Protein AF-G9KEG8-F1 (afdb_monomer)

Sequence (75 aa):
VTREDKELHRKIHHIIQEDCQKPNHAEKGCHFQHILACARLSVSPDLSEGVLQQVLELLEDQSDIISTMEHYYTA

Mean predicted aligned error: 5.32 Å

Solvent-accessible surface area (backbone atoms only — not comparable to full-atom values): 4356 Å² total; per-residue (Å²): 135,59,73,67,55,57,53,49,47,54,52,52,51,48,40,40,64,52,36,72,73,56,63,94,86,54,77,88,35,42,42,52,71,56,53,48,52,50,40,24,74,75,74,38,76,83,66,49,68,72,58,53,48,53,46,50,54,50,33,38,74,70,64,60,30,44,75,82,49,94,61,25,39,27,87

Nearest PDB structures (foldseek):
  4jqf-assembly1_A  TM=9.540E-01  e=2.588E-09  Homo sapiens
  8soj-assembly1_B  TM=8.985E-01  e=2.131E-08  Enterovirus A71
  8sok-assembly1_B  TM=8.843E-01  e=4.304E-08  Homo sapiens
  6w6w-assembly1_C  TM=7.646E-01  e=6.714E-07  Homo sapiens
  6i6m-assembly1_A  TM=6.144E-01  e=1.838E+00  Papaver somniferum

Radius of gyration: 11.43 Å; Cα contacts (8 Å, |Δi|>4): 78; chains: 1; bounding box: 32×22×22 Å

Organism: Mustela putorius furo (NCBI:txid9669)

InterPro domains:
  IPR015253 Stn1, C-terminal [PF09170] (1-75)
  IPR036388 Winged helix-like DNA-binding domain superfamily [G3DSA:1.10.10.10] (4-75)

Secondary structure (DSSP, 8-state):
--HHHHHHHHHHHHHHHTGGG--TTSPSSEEHHHHHHHHHHHT-TT--HHHHHHHHHHHHHTTSSEEEETTEEE-

Foldseek 3Di:
DDPLLVVLLVVLLVCQACQVVDDPPDDRWDALVSSVVSCCVPPNVPDDSVSSVVSQVVCVVVVSWDDPDDRTIHD

pLDDT: mean 84.09, std 9.55, range [47.66, 91.56]

Structure (mmCIF, N/CA/C/O backbone):
data_AF-G9KEG8-F1
#
_entry.id   AF-G9KEG8-F1
#
loop_
_atom_site.group_PDB
_atom_site.id
_atom_site.type_symbol
_atom_site.label_atom_id
_atom_site.label_alt_id
_atom_site.label_comp_id
_atom_site.label_asym_id
_atom_site.label_entity_id
_atom_site.label_seq_id
_atom_site.pdbx_PDB_ins_code
_atom_site.Cartn_x
_atom_site.Cartn_y
_atom_site.Cartn_z
_atom_site.occupancy
_atom_site.B_iso_or_equiv
_atom_site.auth_seq_id
_atom_site.auth_comp_id
_atom_site.auth_asym_id
_atom_site.auth_atom_id
_atom_site.pdbx_PDB_model_num
ATOM 1 N N . VAL A 1 1 ? -13.671 -1.688 12.876 1.00 47.66 1 VAL A N 1
ATOM 2 C CA . VAL A 1 1 ? -12.755 -2.152 11.811 1.00 47.66 1 VAL A CA 1
ATOM 3 C C . VAL A 1 1 ? -13.157 -3.563 11.422 1.00 47.66 1 VAL A C 1
ATOM 5 O O . VAL A 1 1 ? -13.092 -4.465 12.255 1.00 47.66 1 VAL A O 1
ATOM 8 N N . THR A 1 2 ? -13.693 -3.719 10.218 1.00 50.28 2 THR A N 1
ATOM 9 C CA . THR A 1 2 ? -14.117 -4.990 9.614 1.00 50.28 2 THR A CA 1
ATOM 10 C C . THR A 1 2 ? -12.923 -5.932 9.434 1.00 50.28 2 THR A C 1
ATOM 12 O O . THR A 1 2 ? -11.768 -5.516 9.407 1.00 50.28 2 THR A O 1
ATOM 15 N N . ARG A 1 3 ? -13.178 -7.240 9.358 1.00 55.22 3 ARG A N 1
ATOM 16 C CA . ARG A 1 3 ? -12.120 -8.242 9.143 1.00 55.22 3 ARG A CA 1
ATOM 17 C C . ARG A 1 3 ? -11.450 -8.079 7.771 1.00 55.22 3 ARG A C 1
ATOM 19 O O . ARG A 1 3 ? -10.240 -8.248 7.678 1.00 55.22 3 ARG A O 1
ATOM 26 N N . GLU A 1 4 ? -12.227 -7.700 6.759 1.00 59.31 4 GLU A N 1
ATOM 27 C CA . GLU A 1 4 ? -11.756 -7.411 5.395 1.00 59.31 4 GLU A CA 1
ATOM 28 C C . GLU A 1 4 ? -10.753 -6.254 5.355 1.00 59.31 4 GLU A C 1
ATOM 30 O O . GLU A 1 4 ? -9.741 -6.342 4.664 1.00 59.31 4 GLU A O 1
ATOM 35 N N . ASP A 1 5 ? -10.965 -5.230 6.185 1.00 68.62 5 ASP A N 1
ATOM 36 C CA . ASP A 1 5 ? -10.030 -4.119 6.349 1.00 68.62 5 ASP A CA 1
ATOM 37 C C . ASP A 1 5 ? -8.646 -4.619 6.767 1.00 68.62 5 ASP A C 1
ATOM 39 O O . ASP A 1 5 ? -7.638 -4.230 6.191 1.00 68.62 5 ASP A O 1
ATOM 43 N N . LYS A 1 6 ? -8.564 -5.532 7.740 1.00 75.69 6 LYS A N 1
ATOM 44 C CA . LYS A 1 6 ? -7.266 -6.030 8.227 1.00 75.69 6 LYS A CA 1
ATOM 45 C C . LYS A 1 6 ? -6.488 -6.801 7.162 1.00 75.69 6 LYS A C 1
ATOM 47 O O . LYS A 1 6 ? -5.262 -6.711 7.121 1.00 75.69 6 LYS A O 1
ATOM 52 N N . GLU A 1 7 ? -7.177 -7.565 6.318 1.00 82.94 7 GLU A N 1
ATOM 53 C CA . GLU A 1 7 ? -6.525 -8.283 5.218 1.00 82.94 7 GLU A CA 1
ATOM 54 C C . GLU A 1 7 ? -6.065 -7.322 4.119 1.00 82.94 7 GLU A C 1
ATOM 56 O O . GLU A 1 7 ? -4.957 -7.483 3.604 1.00 82.94 7 GLU A O 1
ATOM 61 N N . LEU A 1 8 ? -6.861 -6.291 3.816 1.00 85.38 8 LEU A N 1
ATOM 62 C CA . LEU A 1 8 ? -6.483 -5.232 2.885 1.00 85.38 8 LEU A CA 1
ATOM 63 C C . LEU A 1 8 ? -5.218 -4.506 3.356 1.00 85.38 8 LEU A C 1
ATOM 65 O O . LEU A 1 8 ? -4.246 -4.465 2.605 1.00 85.38 8 LEU A O 1
ATOM 69 N N . HIS A 1 9 ? -5.188 -4.021 4.602 1.00 86.75 9 HIS A N 1
ATOM 70 C CA . HIS A 1 9 ? -4.018 -3.344 5.177 1.00 86.75 9 HIS A CA 1
ATOM 71 C C . HIS A 1 9 ? -2.758 -4.196 5.053 1.00 86.75 9 HIS A C 1
ATOM 73 O O . HIS A 1 9 ? -1.733 -3.731 4.561 1.00 86.75 9 HIS A O 1
ATOM 79 N N . ARG A 1 10 ? -2.849 -5.480 5.421 1.00 88.31 10 ARG A N 1
ATOM 80 C CA . ARG A 1 10 ? -1.709 -6.397 5.348 1.00 88.31 10 ARG A CA 1
ATOM 81 C C . ARG A 1 10 ? -1.214 -6.594 3.916 1.00 88.31 10 ARG A C 1
ATOM 83 O O . ARG A 1 10 ? -0.007 -6.657 3.702 1.00 88.31 10 ARG A O 1
ATOM 90 N N . LYS A 1 11 ? -2.122 -6.703 2.941 1.00 89.56 11 LYS A N 1
ATOM 91 C CA . LYS A 1 11 ? -1.745 -6.838 1.529 1.00 89.56 11 LYS A CA 1
ATOM 92 C C . LYS A 1 11 ? -1.110 -5.561 0.982 1.00 89.56 11 LYS A C 1
ATOM 94 O O . LYS A 1 11 ? -0.089 -5.664 0.313 1.00 89.56 11 LYS A O 1
ATOM 99 N N . ILE A 1 12 ? -1.674 -4.387 1.273 1.00 89.31 12 ILE A N 1
ATOM 100 C CA . ILE A 1 12 ? -1.102 -3.101 0.842 1.00 89.31 12 ILE A CA 1
ATOM 101 C C . ILE A 1 12 ? 0.283 -2.897 1.450 1.00 89.31 12 ILE A C 1
ATOM 103 O O . ILE A 1 12 ? 1.223 -2.604 0.719 1.00 89.31 12 ILE A O 1
ATOM 107 N N . HIS A 1 13 ? 0.433 -3.137 2.753 1.00 89.94 13 HIS A N 1
ATOM 108 C CA . HIS A 1 13 ? 1.728 -3.059 3.417 1.00 89.94 13 HIS A CA 1
ATOM 109 C C . HIS A 1 13 ? 2.758 -3.980 2.747 1.00 89.94 13 HIS A C 1
ATOM 111 O O . HIS A 1 13 ? 3.850 -3.537 2.409 1.00 89.94 13 HIS A O 1
ATOM 117 N N . HIS A 1 14 ? 2.384 -5.227 2.443 1.00 89.62 14 HIS A N 1
ATOM 118 C CA . HIS A 1 14 ? 3.276 -6.157 1.750 1.00 89.62 14 HIS A CA 1
ATOM 119 C C . HIS A 1 14 ? 3.662 -5.688 0.338 1.00 89.62 14 HIS A C 1
ATOM 121 O O . HIS A 1 14 ? 4.818 -5.814 -0.048 1.00 89.62 14 HIS A O 1
ATOM 127 N N . ILE A 1 15 ? 2.727 -5.103 -0.420 1.00 89.12 15 ILE A N 1
ATOM 128 C CA . ILE A 1 15 ? 3.008 -4.528 -1.747 1.00 89.12 15 ILE A CA 1
ATOM 129 C C . ILE A 1 15 ? 4.060 -3.414 -1.650 1.00 89.12 15 ILE A C 1
ATOM 131 O O . ILE A 1 15 ? 4.945 -3.342 -2.499 1.00 89.12 15 ILE A O 1
ATOM 135 N N . ILE A 1 16 ? 3.973 -2.562 -0.627 1.00 87.06 16 ILE A N 1
ATOM 136 C CA . ILE A 1 16 ? 4.915 -1.455 -0.417 1.00 87.06 16 ILE A CA 1
ATOM 137 C C . ILE A 1 16 ? 6.271 -1.982 0.073 1.00 87.06 16 ILE A C 1
ATOM 139 O O . ILE A 1 16 ? 7.298 -1.523 -0.416 1.00 87.06 16 ILE A O 1
ATOM 143 N N . GLN A 1 17 ? 6.290 -2.979 0.966 1.00 85.75 17 GLN A N 1
ATOM 144 C CA . GLN A 1 17 ? 7.525 -3.635 1.422 1.00 85.75 17 GLN A CA 1
ATOM 145 C C . GLN A 1 17 ? 8.293 -4.321 0.288 1.00 85.75 17 GLN A C 1
ATOM 147 O O . GLN A 1 17 ? 9.519 -4.286 0.267 1.00 85.75 17 GLN A O 1
ATOM 152 N N . GLU A 1 18 ? 7.579 -4.916 -0.666 1.00 84.25 18 GLU A N 1
ATOM 153 C CA . GLU A 1 18 ? 8.160 -5.533 -1.865 1.00 84.25 18 GLU A CA 1
ATOM 154 C C . GLU A 1 18 ? 8.454 -4.498 -2.974 1.00 84.25 18 GLU A C 1
ATOM 156 O O . GLU A 1 18 ? 8.669 -4.869 -4.130 1.00 84.25 18 GLU A O 1
ATOM 161 N N . ASP A 1 19 ? 8.418 -3.199 -2.651 1.00 76.81 19 ASP A N 1
ATOM 162 C CA . ASP A 1 19 ? 8.674 -2.074 -3.561 1.00 76.81 19 ASP A CA 1
ATOM 163 C C . ASP A 1 19 ? 7.817 -2.138 -4.845 1.00 76.81 19 ASP A C 1
ATOM 165 O O . ASP A 1 19 ? 8.260 -1.823 -5.945 1.00 76.81 19 ASP A O 1
ATOM 169 N N . CYS A 1 20 ? 6.577 -2.632 -4.748 1.00 76.62 20 CYS A N 1
ATOM 170 C CA . CYS A 1 20 ? 5.705 -2.912 -5.898 1.00 76.62 20 CYS A CA 1
ATOM 171 C C . CYS A 1 20 ? 6.382 -3.746 -7.010 1.00 76.62 20 CYS A C 1
ATOM 173 O O . CYS A 1 20 ? 6.097 -3.554 -8.192 1.00 76.62 20 CYS A O 1
ATOM 175 N N . GLN A 1 21 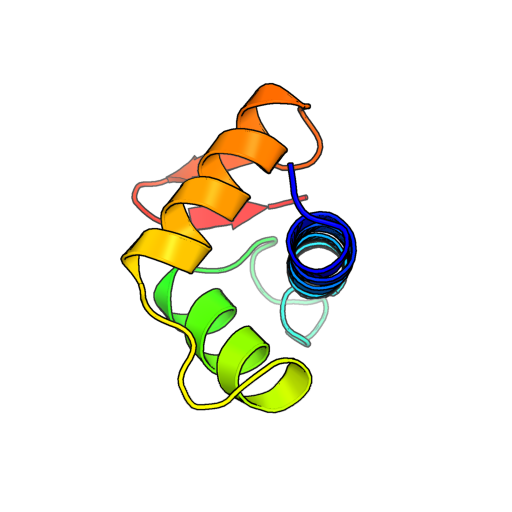? 7.266 -4.682 -6.647 1.00 72.44 21 GLN A N 1
ATOM 176 C CA . GLN A 1 21 ? 8.069 -5.492 -7.574 1.00 72.44 21 GLN A CA 1
ATOM 177 C C . GLN A 1 21 ? 9.083 -4.690 -8.413 1.00 72.44 21 GLN A C 1
ATOM 179 O O . GLN A 1 21 ? 9.515 -5.157 -9.475 1.00 72.44 21 GLN A O 1
ATOM 184 N N . LYS A 1 22 ? 9.491 -3.493 -7.972 1.00 74.12 22 LYS A N 1
ATOM 185 C CA . LYS A 1 22 ? 10.579 -2.756 -8.624 1.00 74.12 22 LYS A CA 1
ATOM 186 C C . LYS A 1 22 ? 11.888 -3.551 -8.564 1.00 74.12 22 LYS A C 1
ATOM 188 O O . LYS A 1 22 ? 12.178 -4.227 -7.577 1.00 74.12 22 LYS A O 1
ATOM 193 N N . PRO A 1 23 ? 12.743 -3.437 -9.594 1.00 74.19 23 PRO A N 1
ATOM 194 C CA . PRO A 1 23 ? 14.103 -3.946 -9.504 1.00 74.19 23 PRO A CA 1
ATOM 195 C C . PRO A 1 23 ? 14.866 -3.222 -8.384 1.00 74.19 23 PRO A C 1
ATOM 197 O O . PRO A 1 23 ? 14.787 -2.002 -8.284 1.00 74.19 23 PRO A O 1
ATOM 200 N N . ASN A 1 24 ? 15.688 -3.955 -7.622 1.00 67.44 24 ASN A N 1
ATOM 201 C CA . ASN A 1 24 ? 16.494 -3.462 -6.483 1.00 67.44 24 ASN A CA 1
ATOM 202 C C . ASN A 1 24 ? 17.393 -2.236 -6.760 1.00 67.44 24 ASN A C 1
ATOM 204 O O . ASN A 1 24 ? 17.987 -1.682 -5.839 1.00 67.44 24 ASN A O 1
ATOM 208 N N . HIS A 1 25 ? 17.554 -1.848 -8.024 1.00 72.25 25 HIS A N 1
ATOM 209 C CA . HIS A 1 25 ? 18.347 -0.694 -8.446 1.00 72.25 25 HIS A CA 1
ATOM 210 C C . HIS A 1 25 ? 17.516 0.588 -8.607 1.00 72.25 25 HIS A C 1
ATOM 212 O O . HIS A 1 25 ? 18.087 1.644 -8.876 1.00 72.25 25 HIS A O 1
ATOM 218 N N . ALA A 1 26 ? 16.189 0.501 -8.503 1.00 72.44 26 ALA A N 1
ATOM 219 C CA . ALA A 1 26 ? 15.304 1.652 -8.550 1.00 72.44 26 ALA A CA 1
ATOM 220 C C . ALA A 1 26 ? 15.244 2.359 -7.186 1.00 72.44 26 ALA A C 1
ATOM 222 O O . ALA A 1 26 ? 15.580 1.782 -6.153 1.00 72.44 26 ALA A O 1
ATOM 223 N N . GLU A 1 27 ? 14.824 3.626 -7.192 1.00 73.50 27 GLU A N 1
ATOM 224 C CA . GLU A 1 27 ? 14.575 4.384 -5.962 1.00 73.50 27 GLU A CA 1
ATOM 225 C C . GLU A 1 27 ? 13.608 3.627 -5.053 1.00 73.50 27 GLU A C 1
ATOM 227 O O . GLU A 1 27 ? 12.587 3.140 -5.544 1.00 73.50 27 GLU A O 1
ATOM 232 N N . LYS A 1 28 ? 13.956 3.547 -3.762 1.00 75.44 28 LYS A N 1
ATOM 233 C CA . LYS A 1 28 ? 13.142 2.887 -2.742 1.00 75.44 28 LYS A CA 1
ATOM 234 C C . LYS A 1 28 ? 11.819 3.606 -2.575 1.00 75.44 28 LYS A C 1
ATOM 236 O O . LYS A 1 28 ? 11.813 4.825 -2.412 1.00 75.44 28 LYS A O 1
ATOM 241 N N . GLY A 1 29 ? 10.749 2.830 -2.530 1.00 80.50 29 GLY A N 1
ATOM 242 C CA . GLY A 1 29 ? 9.386 3.296 -2.403 1.00 80.50 29 GLY A CA 1
ATOM 243 C C . GLY A 1 29 ? 8.677 3.451 -3.745 1.00 80.50 29 GLY A C 1
ATOM 244 O O . GLY A 1 29 ? 9.216 3.264 -4.844 1.00 80.50 29 GLY A O 1
ATOM 245 N N . CYS A 1 30 ? 7.393 3.764 -3.639 1.00 87.25 30 CYS A N 1
ATOM 246 C CA . CYS A 1 30 ? 6.471 3.759 -4.756 1.00 87.25 30 CYS A CA 1
ATOM 247 C C . CYS A 1 30 ? 5.482 4.916 -4.691 1.00 87.25 30 CYS A C 1
ATOM 249 O O . CYS A 1 30 ? 5.038 5.351 -3.629 1.00 87.25 30 CYS A O 1
ATOM 251 N N .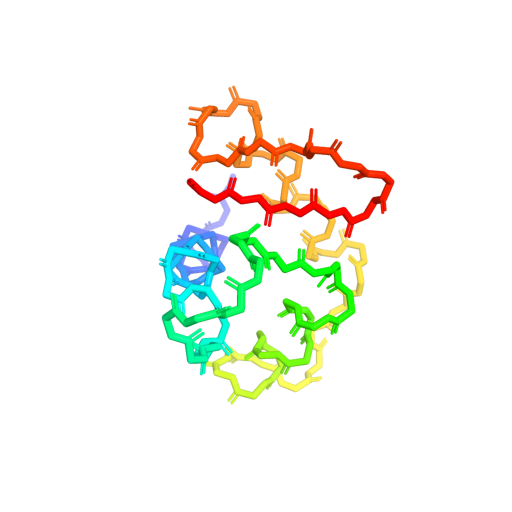 HIS A 1 31 ? 5.100 5.382 -5.877 1.00 90.38 31 HIS A N 1
ATOM 252 C CA . HIS A 1 31 ? 4.068 6.396 -6.021 1.00 90.38 31 HIS A CA 1
ATOM 253 C C . HIS A 1 31 ? 2.681 5.800 -5.745 1.00 90.38 31 HIS A C 1
ATOM 255 O O . HIS A 1 31 ? 2.413 4.651 -6.110 1.00 90.38 31 HIS A O 1
ATOM 261 N N . PHE A 1 32 ? 1.770 6.608 -5.206 1.00 91.25 32 PHE A N 1
ATOM 262 C CA . PHE A 1 32 ? 0.384 6.255 -4.896 1.00 91.25 32 PHE A CA 1
ATOM 263 C C . PHE A 1 32 ? -0.311 5.510 -6.042 1.00 91.25 32 PHE A C 1
ATOM 265 O O . PHE A 1 32 ? -0.898 4.450 -5.841 1.00 91.25 32 PHE A O 1
ATOM 272 N N . GLN A 1 33 ? -0.185 6.016 -7.273 1.00 90.31 33 GLN A N 1
ATOM 273 C CA . GLN A 1 33 ? -0.795 5.378 -8.446 1.00 90.31 33 GLN A CA 1
ATOM 274 C C . GLN A 1 33 ? -0.227 3.984 -8.748 1.00 90.31 33 GLN A C 1
ATOM 276 O O . GLN A 1 33 ? -0.957 3.118 -9.229 1.00 90.31 33 GLN A O 1
ATOM 281 N N . HIS A 1 34 ? 1.058 3.756 -8.471 1.00 89.69 34 HIS A N 1
ATOM 282 C CA . HIS A 1 34 ? 1.692 2.453 -8.676 1.00 89.69 34 HIS A CA 1
ATOM 283 C C . HIS A 1 34 ? 1.200 1.450 -7.634 1.00 89.69 34 HIS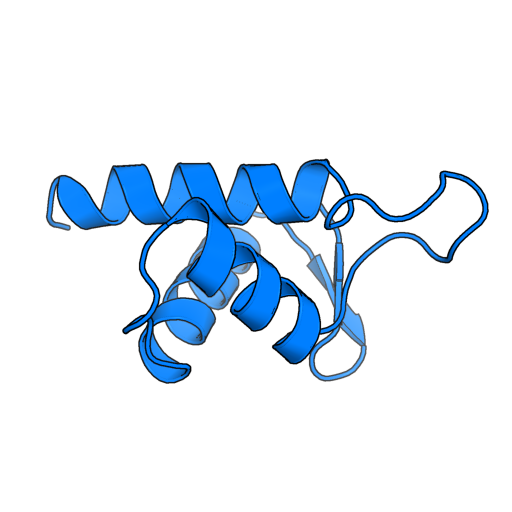 A C 1
ATOM 285 O O . HIS A 1 34 ? 0.802 0.341 -7.983 1.00 89.69 34 HIS A O 1
ATOM 291 N N . ILE A 1 35 ? 1.128 1.886 -6.373 1.00 90.38 35 ILE A N 1
ATOM 292 C CA . ILE A 1 35 ? 0.569 1.095 -5.275 1.00 90.38 35 ILE A CA 1
ATOM 293 C C . ILE A 1 35 ? -0.885 0.730 -5.592 1.00 90.38 35 ILE A C 1
ATOM 295 O O . ILE A 1 35 ? -1.266 -0.429 -5.463 1.00 90.38 35 ILE A O 1
ATOM 299 N N . LEU A 1 36 ? -1.683 1.681 -6.091 1.00 91.56 36 LEU A N 1
ATOM 300 C CA . LEU A 1 36 ? -3.063 1.440 -6.516 1.00 91.56 36 LEU A CA 1
ATOM 301 C C . LEU A 1 36 ? -3.160 0.412 -7.640 1.00 91.56 36 LEU A C 1
ATOM 303 O O . LEU A 1 36 ? -4.007 -0.478 -7.578 1.00 91.56 36 LEU A O 1
ATOM 307 N N . ALA A 1 37 ? -2.309 0.513 -8.659 1.00 91.00 37 ALA A N 1
ATOM 308 C CA . ALA A 1 37 ? -2.287 -0.449 -9.753 1.00 91.00 37 ALA A CA 1
ATOM 309 C C . ALA A 1 37 ? -1.944 -1.859 -9.242 1.00 91.00 37 ALA A C 1
ATOM 311 O O . ALA A 1 37 ? -2.671 -2.810 -9.531 1.00 91.00 37 ALA A O 1
ATOM 312 N N . CYS A 1 38 ? -0.906 -1.994 -8.415 1.00 90.75 38 CYS A N 1
ATOM 313 C CA . CYS A 1 38 ? -0.522 -3.268 -7.804 1.00 90.75 38 CYS A CA 1
ATOM 314 C C . CYS A 1 3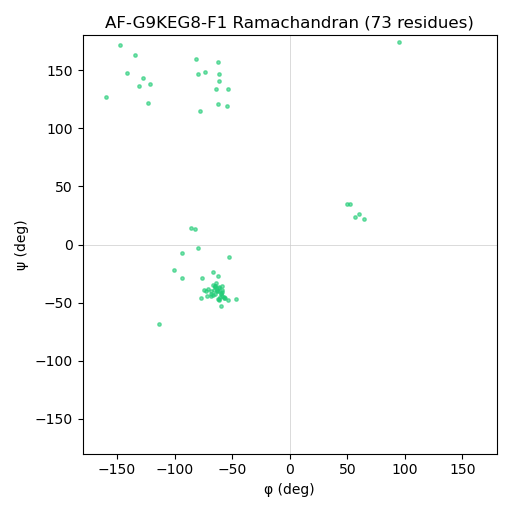8 ? -1.613 -3.823 -6.881 1.00 90.75 38 CYS A C 1
ATOM 316 O O . CYS A 1 38 ? -1.900 -5.019 -6.903 1.00 90.75 38 CYS A O 1
ATOM 318 N N . ALA A 1 39 ? -2.269 -2.964 -6.105 1.00 90.25 39 ALA A N 1
ATOM 319 C CA . ALA A 1 39 ? -3.375 -3.346 -5.243 1.00 90.25 39 ALA A CA 1
ATOM 320 C C . ALA A 1 39 ? -4.592 -3.818 -6.044 1.00 90.25 39 ALA A C 1
ATOM 322 O O . ALA A 1 39 ? -5.221 -4.810 -5.680 1.00 90.25 39 ALA A O 1
ATOM 323 N N . ARG A 1 40 ? -4.891 -3.171 -7.175 1.00 90.62 40 ARG A N 1
ATOM 324 C CA . ARG A 1 40 ? -5.964 -3.603 -8.077 1.00 90.62 40 ARG A CA 1
ATOM 325 C C . ARG A 1 40 ? -5.692 -4.963 -8.706 1.00 90.62 40 ARG A C 1
ATOM 327 O O . ARG A 1 40 ? -6.614 -5.755 -8.871 1.00 90.62 40 ARG A O 1
ATOM 334 N N . LEU A 1 41 ? -4.428 -5.245 -9.012 1.00 89.19 41 LEU A N 1
ATOM 335 C CA . LEU A 1 41 ? -3.997 -6.526 -9.570 1.00 89.19 41 LEU A CA 1
ATOM 336 C C . LEU A 1 41 ? -3.981 -7.655 -8.524 1.00 89.19 41 LEU A C 1
ATOM 338 O O . LEU A 1 41 ? -4.366 -8.778 -8.840 1.00 89.19 41 LEU A O 1
ATOM 342 N N . SER A 1 42 ? -3.562 -7.371 -7.288 1.00 86.25 42 SER A N 1
ATOM 343 C CA . SER A 1 42 ? -3.325 -8.392 -6.249 1.00 86.25 42 SER A CA 1
ATOM 344 C C . SER A 1 42 ? -4.450 -8.540 -5.216 1.00 86.25 42 SER A C 1
ATOM 346 O O . SER A 1 42 ? -4.542 -9.564 -4.525 1.00 86.25 42 SER A O 1
ATOM 348 N N . VAL A 1 43 ? -5.287 -7.515 -5.047 1.00 86.00 43 VAL A N 1
ATOM 349 C CA . VAL A 1 43 ? -6.349 -7.475 -4.032 1.00 86.00 43 VAL A CA 1
ATOM 350 C C . VAL A 1 43 ? -7.725 -7.478 -4.678 1.00 86.00 43 VAL A C 1
ATOM 352 O O . VAL A 1 43 ? -8.453 -8.457 -4.526 1.00 86.00 43 VAL A O 1
ATOM 355 N N . SER A 1 44 ? -8.080 -6.397 -5.371 1.00 84.56 44 SER A N 1
ATOM 356 C CA . SER A 1 44 ? -9.393 -6.231 -5.995 1.00 84.56 44 SER A CA 1
ATOM 357 C C . SER A 1 44 ? -9.353 -5.169 -7.100 1.00 84.56 44 SER A C 1
ATOM 359 O O . SER A 1 44 ? -8.959 -4.033 -6.835 1.00 84.56 44 SER A O 1
ATOM 361 N N . PRO A 1 45 ? -9.808 -5.476 -8.328 1.00 86.50 45 PRO A N 1
ATOM 362 C CA . PRO A 1 45 ? -9.764 -4.523 -9.441 1.00 86.50 45 PRO A CA 1
ATOM 363 C C . PRO A 1 45 ? -10.611 -3.265 -9.190 1.00 86.50 45 PRO A C 1
ATOM 365 O O . PRO A 1 45 ? -10.264 -2.190 -9.673 1.00 86.50 45 PRO A O 1
ATOM 368 N N . ASP A 1 46 ? -11.662 -3.381 -8.375 1.00 88.31 46 ASP A N 1
ATOM 369 C CA . ASP A 1 46 ? -12.564 -2.291 -7.983 1.00 88.31 46 ASP A CA 1
ATOM 370 C C . ASP A 1 46 ? -12.068 -1.469 -6.778 1.00 88.31 46 ASP A C 1
ATOM 372 O O . ASP A 1 46 ? -12.838 -0.725 -6.170 1.00 88.31 46 ASP A O 1
ATOM 376 N N . LEU A 1 47 ? -10.794 -1.594 -6.387 1.00 87.62 47 LEU A N 1
ATOM 377 C CA . LEU A 1 47 ? -10.250 -0.799 -5.288 1.00 87.62 47 LEU A CA 1
ATOM 378 C C . LEU A 1 47 ? -10.291 0.703 -5.625 1.00 87.62 47 LEU A C 1
ATOM 380 O O . LEU A 1 47 ? -9.681 1.174 -6.597 1.00 87.62 47 LEU A O 1
ATOM 384 N N . SER A 1 48 ? -11.000 1.453 -4.785 1.00 89.19 48 SER A N 1
ATOM 385 C CA . SER A 1 48 ? -11.128 2.907 -4.872 1.00 89.19 48 SER A CA 1
ATOM 386 C C . SER A 1 48 ? -9.906 3.625 -4.306 1.00 89.19 48 SER A C 1
ATOM 388 O O . SER A 1 48 ? -9.336 3.209 -3.297 1.00 89.19 48 SER A O 1
ATOM 390 N N . GLU A 1 49 ? -9.568 4.771 -4.896 1.00 90.69 49 GLU A N 1
ATOM 391 C CA . GLU A 1 49 ? -8.467 5.635 -4.446 1.00 90.69 49 GLU A CA 1
ATOM 392 C C . GLU A 1 49 ? -8.632 6.067 -2.987 1.00 90.69 49 GLU A C 1
ATOM 394 O O . GLU A 1 49 ? -7.699 5.932 -2.205 1.00 90.69 49 GLU A O 1
ATOM 399 N N . GLY A 1 50 ? -9.837 6.480 -2.581 1.00 88.75 50 GLY A N 1
ATOM 400 C CA . GLY A 1 50 ? -10.093 6.900 -1.199 1.00 88.75 50 GLY A CA 1
ATOM 401 C C . GLY A 1 50 ? -9.987 5.773 -0.165 1.00 88.75 50 GLY A C 1
ATOM 402 O O . GLY A 1 50 ? -9.739 6.038 1.007 1.00 88.75 50 GLY A O 1
ATOM 403 N N . VAL A 1 51 ? -10.154 4.512 -0.576 1.00 89.00 51 VAL A N 1
ATOM 404 C CA . VAL A 1 51 ? -9.922 3.364 0.317 1.00 89.00 51 VAL A CA 1
ATOM 405 C C . VAL A 1 51 ? -8.424 3.129 0.463 1.00 89.00 51 VAL A C 1
ATOM 407 O O . VAL A 1 51 ? -7.939 2.981 1.580 1.00 89.00 51 VAL A O 1
ATOM 410 N N . LEU A 1 52 ? -7.679 3.151 -0.648 1.00 90.12 52 LEU A N 1
ATOM 411 C CA . LEU A 1 52 ? -6.224 3.032 -0.599 1.00 90.12 52 LEU A CA 1
ATOM 412 C C . LEU A 1 52 ? -5.595 4.159 0.226 1.00 90.12 52 LEU A C 1
ATOM 414 O O . LEU A 1 52 ? -4.706 3.895 1.026 1.00 90.12 52 LEU A O 1
ATOM 418 N N . GLN A 1 53 ? -6.070 5.392 0.059 1.00 90.25 53 GLN A N 1
ATOM 419 C CA . GLN A 1 53 ? -5.551 6.540 0.792 1.00 90.25 53 GLN A CA 1
ATOM 420 C C . GLN A 1 53 ? -5.738 6.375 2.306 1.00 90.25 53 GLN A C 1
ATOM 422 O O . GLN A 1 53 ? -4.769 6.503 3.042 1.00 90.25 53 GLN A O 1
ATOM 427 N N . GLN A 1 54 ? -6.929 5.969 2.760 1.00 89.56 54 GLN A N 1
ATOM 428 C CA . GLN A 1 54 ? -7.172 5.684 4.181 1.00 89.56 54 GLN A CA 1
ATOM 429 C C . GLN A 1 54 ? -6.254 4.583 4.729 1.00 89.56 54 GLN A C 1
ATOM 431 O O . GLN A 1 54 ? -5.777 4.682 5.857 1.00 89.56 54 GLN A O 1
ATOM 436 N N . VAL A 1 55 ? -5.987 3.543 3.934 1.00 90.00 55 VAL A N 1
ATOM 437 C CA . VAL A 1 55 ? -5.056 2.470 4.314 1.00 90.00 55 VAL A CA 1
ATOM 438 C C . VAL A 1 55 ? -3.628 2.996 4.451 1.00 90.00 55 VAL A C 1
ATOM 440 O O . VAL A 1 55 ? -2.940 2.630 5.399 1.00 90.00 55 VAL A O 1
ATOM 443 N N . LEU A 1 56 ? -3.178 3.851 3.533 1.00 90.06 56 LEU A N 1
ATOM 444 C CA . LEU A 1 56 ? -1.844 4.454 3.583 1.00 90.06 56 LEU A CA 1
ATOM 445 C C . LEU A 1 56 ? -1.698 5.402 4.775 1.00 90.06 56 LEU A C 1
ATOM 447 O O . LEU A 1 56 ? -0.704 5.313 5.485 1.00 90.06 56 LEU A O 1
ATOM 451 N N . GLU A 1 57 ? -2.699 6.244 5.037 1.00 90.31 57 GLU A N 1
ATOM 452 C CA . GLU A 1 57 ? -2.731 7.122 6.215 1.00 90.31 57 GLU A CA 1
ATOM 453 C C . GLU A 1 57 ? -2.651 6.310 7.516 1.00 90.31 57 GLU A C 1
ATOM 455 O O . GLU A 1 57 ? -1.908 6.668 8.425 1.00 90.31 57 GLU A O 1
ATOM 460 N N . LEU A 1 58 ? -3.353 5.173 7.597 1.00 89.69 58 LEU A N 1
ATOM 461 C CA . LEU A 1 58 ? -3.289 4.305 8.772 1.00 89.69 58 LEU A CA 1
ATOM 462 C C . LEU A 1 58 ? -1.923 3.617 8.931 1.00 89.69 58 LEU A C 1
ATOM 464 O O . LEU A 1 58 ? -1.443 3.465 10.052 1.00 89.69 58 LEU A O 1
ATOM 468 N N . LEU A 1 59 ? -1.314 3.164 7.833 1.00 90.44 59 LEU A N 1
ATOM 469 C CA . LEU A 1 59 ? 0.022 2.560 7.858 1.00 90.44 59 LEU A CA 1
ATOM 470 C C . LEU A 1 59 ? 1.093 3.593 8.240 1.00 90.44 59 LEU A C 1
ATOM 472 O O . LEU A 1 59 ? 2.042 3.259 8.945 1.00 90.44 59 LEU A O 1
ATOM 476 N N . GLU A 1 60 ? 0.927 4.845 7.815 1.00 90.88 60 GLU A N 1
ATOM 477 C CA . GLU A 1 60 ? 1.801 5.950 8.205 1.00 90.88 60 GLU A CA 1
ATOM 478 C C . GLU A 1 60 ? 1.645 6.294 9.696 1.00 90.88 60 GLU A C 1
ATOM 480 O O . GLU A 1 60 ? 2.646 6.424 10.400 1.00 90.88 60 GLU A O 1
ATOM 485 N N . ASP A 1 61 ? 0.412 6.333 10.218 1.00 90.62 61 ASP A N 1
ATOM 486 C CA . ASP A 1 61 ? 0.131 6.506 11.655 1.00 90.62 61 ASP A CA 1
ATOM 487 C C . ASP A 1 61 ? 0.763 5.388 12.508 1.00 90.62 61 ASP A C 1
ATOM 489 O O . ASP A 1 61 ? 1.291 5.638 13.593 1.00 90.62 61 ASP A O 1
ATOM 493 N N . GLN A 1 62 ? 0.801 4.159 11.981 1.00 89.06 62 GLN A N 1
ATOM 494 C CA . GLN A 1 62 ? 1.459 3.011 12.617 1.00 89.06 62 GLN A CA 1
ATOM 495 C C . GLN A 1 62 ? 2.986 2.987 12.437 1.00 89.06 62 GLN A C 1
ATOM 497 O O . GLN A 1 62 ? 3.646 2.129 13.022 1.00 89.06 62 GLN A O 1
ATOM 502 N N . SER A 1 63 ? 3.562 3.935 11.686 1.00 87.69 63 SER A N 1
ATOM 503 C CA . SER A 1 63 ? 4.979 3.946 11.287 1.00 87.69 63 SER A CA 1
ATOM 504 C C . SER A 1 63 ? 5.429 2.687 10.529 1.00 87.69 63 SER A C 1
ATOM 506 O O . SER A 1 63 ? 6.617 2.368 10.520 1.00 87.69 63 SER A O 1
ATOM 508 N N . ASP A 1 64 ? 4.496 1.978 9.888 1.00 89.06 64 ASP A N 1
ATOM 509 C CA . ASP A 1 64 ? 4.797 0.868 8.976 1.00 89.06 64 ASP A CA 1
ATOM 510 C C . ASP A 1 64 ? 5.300 1.387 7.620 1.00 89.06 64 ASP A C 1
ATOM 512 O O . ASP A 1 64 ? 6.062 0.710 6.935 1.00 89.06 64 ASP A O 1
ATOM 516 N N . ILE A 1 65 ? 4.868 2.590 7.226 1.00 90.50 65 ILE A N 1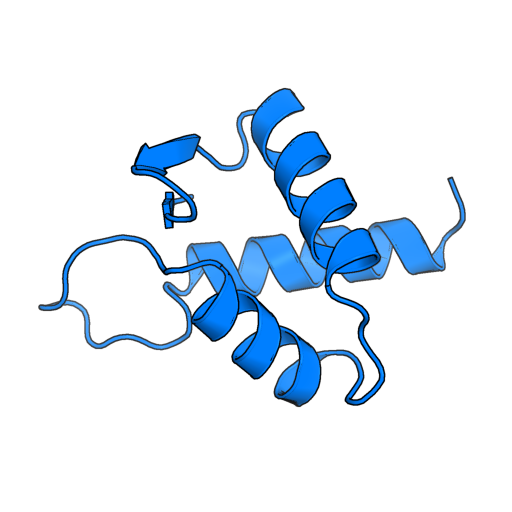
ATOM 517 C CA . ILE A 1 65 ? 5.349 3.301 6.037 1.00 90.50 65 ILE A CA 1
ATOM 518 C C . ILE A 1 65 ? 5.625 4.768 6.367 1.00 90.50 65 ILE A C 1
ATOM 520 O O . ILE A 1 65 ? 5.129 5.305 7.355 1.00 90.50 65 ILE A O 1
ATOM 524 N N . ILE A 1 66 ? 6.382 5.434 5.502 1.00 89.44 66 ILE A N 1
ATOM 525 C CA . ILE A 1 66 ? 6.631 6.872 5.550 1.00 89.44 66 ILE A CA 1
ATOM 526 C C . ILE A 1 66 ? 6.394 7.507 4.176 1.00 89.44 66 ILE A C 1
ATOM 528 O O . ILE A 1 66 ? 6.835 6.986 3.144 1.00 89.44 66 ILE A O 1
ATOM 532 N N . SER A 1 67 ? 5.729 8.660 4.162 1.00 88.75 67 SER A N 1
ATOM 533 C CA . SER A 1 67 ? 5.672 9.538 2.996 1.00 88.75 67 SER A CA 1
ATOM 534 C C . SER A 1 67 ? 6.975 10.332 2.863 1.00 88.75 67 SER A C 1
ATOM 536 O O . SER A 1 67 ? 7.328 11.142 3.723 1.00 88.75 67 SER A O 1
ATOM 538 N N . THR A 1 68 ? 7.734 10.083 1.795 1.00 84.94 68 THR A N 1
ATOM 539 C CA . THR A 1 68 ? 9.005 10.786 1.527 1.00 84.94 68 THR A CA 1
ATOM 540 C C . THR A 1 68 ? 8.821 12.005 0.630 1.00 84.94 68 THR A C 1
ATOM 542 O O . THR A 1 68 ? 9.588 12.963 0.725 1.00 84.94 68 THR A O 1
ATOM 545 N N . MET A 1 69 ? 7.810 11.980 -0.240 1.00 82.62 69 MET A N 1
ATOM 546 C CA . MET A 1 69 ? 7.415 13.064 -1.140 1.00 82.62 69 MET A CA 1
ATOM 547 C C . MET A 1 69 ? 5.897 13.040 -1.338 1.0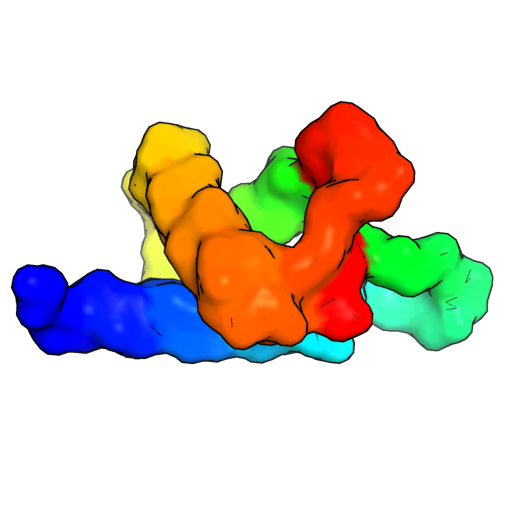0 82.62 69 MET A C 1
ATOM 549 O O . MET A 1 69 ? 5.222 12.100 -0.925 1.00 82.62 69 MET A O 1
ATOM 553 N N . GLU A 1 70 ? 5.353 14.064 -1.999 1.00 83.94 70 GLU A N 1
ATOM 554 C CA . GLU A 1 70 ? 3.927 14.104 -2.323 1.00 83.94 70 GLU A CA 1
ATOM 555 C C . GLU A 1 70 ? 3.515 12.827 -3.081 1.00 83.94 70 GLU A C 1
ATOM 557 O O . GLU A 1 70 ? 4.047 12.529 -4.152 1.00 83.94 70 GLU A O 1
ATOM 562 N N . HIS A 1 71 ? 2.592 12.057 -2.493 1.00 85.81 71 HIS A N 1
ATOM 563 C CA . HIS A 1 71 ? 2.112 10.771 -3.009 1.00 85.81 71 HIS A CA 1
ATOM 564 C C . HIS A 1 71 ? 3.184 9.679 -3.169 1.00 85.81 71 HIS A C 1
ATOM 566 O O . HIS A 1 71 ? 3.007 8.774 -3.988 1.00 85.81 71 HIS A O 1
ATOM 572 N N . TYR A 1 72 ? 4.277 9.718 -2.406 1.00 88.44 72 TYR A N 1
ATOM 573 C CA . TYR A 1 72 ? 5.341 8.718 -2.483 1.00 88.44 72 TYR A CA 1
ATOM 574 C C . TYR A 1 72 ? 5.595 8.057 -1.132 1.00 88.44 72 TYR A C 1
ATOM 576 O O . TYR A 1 72 ? 5.957 8.731 -0.172 1.00 88.44 72 TYR A O 1
ATOM 584 N N . TYR A 1 73 ? 5.457 6.732 -1.084 1.00 89.56 73 TYR A N 1
ATOM 585 C CA . TYR A 1 73 ? 5.503 5.952 0.151 1.00 89.56 73 TYR A CA 1
ATOM 586 C C . TYR A 1 73 ? 6.619 4.912 0.105 1.00 89.56 73 TYR A C 1
ATOM 588 O O . TYR A 1 73 ? 6.795 4.225 -0.903 1.00 89.56 73 TYR A O 1
ATOM 596 N N . THR A 1 74 ? 7.339 4.757 1.210 1.00 88.69 74 THR A N 1
ATOM 597 C CA . THR A 1 74 ? 8.272 3.644 1.437 1.00 88.69 74 THR A CA 1
ATOM 598 C C . THR A 1 74 ? 7.949 2.976 2.763 1.00 88.69 74 THR A C 1
ATOM 600 O O . THR A 1 74 ? 7.570 3.660 3.710 1.00 88.69 74 THR A O 1
ATOM 603 N N . ALA A 1 75 ? 8.092 1.654 2.810 1.00 86.06 75 ALA A N 1
ATOM 604 C CA . ALA A 1 75 ? 8.151 0.904 4.062 1.00 86.06 75 ALA A CA 1
ATOM 605 C C . ALA A 1 75 ? 9.578 0.914 4.638 1.00 86.06 75 ALA A C 1
ATOM 607 O O . ALA A 1 75 ? 10.511 1.307 3.888 1.00 86.06 75 ALA A O 1
#

=== Feature glossary ===
Legend f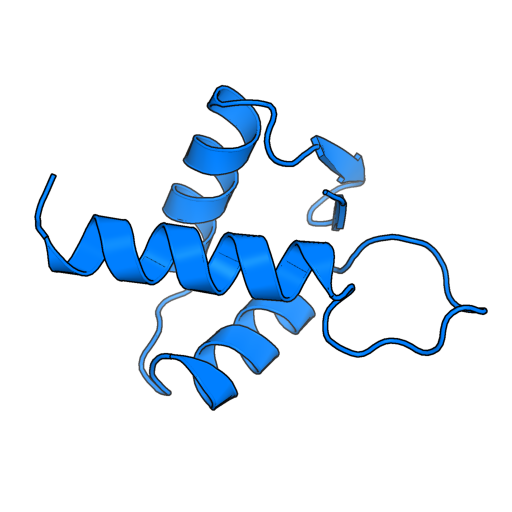or the data blocks above and below:

— What the protein is —

The amino-acid sequence is the prot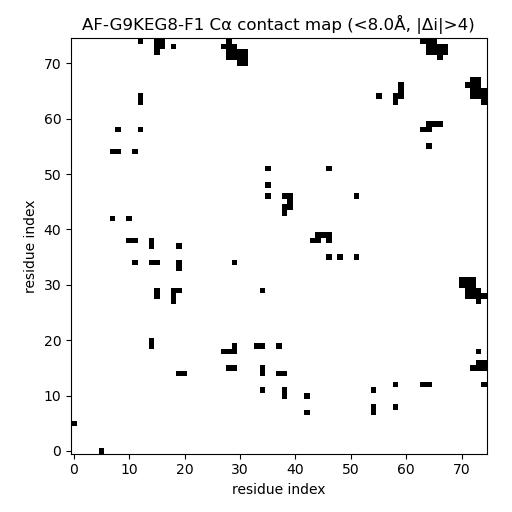ein's primary structure: the linear order of residues from the N-terminus to the C-terminus, written in one-letter code. Everything else here — the 3D coordinates, the secondary structure, the domain annotations — is ultimately a consequence of this string.

Functional annotations link the protein to curated databases. InterPro entries identify conserved domains and families by matching the sequence against member-database signatures (Pfam, PROSITE, CDD, …). Gene Ontology (GO) terms describe molecular function, biological process, and cellular component in a controlled vocabulary. CATH places the structure in a hierarchical fold classification (Class/Architecture/Topology/Homologous-superfamily). The organism is the source species.

— Where its atoms are —

Atomic coordinates in PDBx/mmCIF format — the same representation the Protein Data Bank distributes. Each line of the _atom_site loop places one backbone atom in Cartesian space (units: ångströms, origin: arbitrary).

The six renders are orthographic views along the three Cartesian axes in both directions. Representation (cartoon, sticks, or surface) and color scheme (sequence-rainbow or by-chain) vary across proteins so the training set covers all the common visualization conventions.

— Local backbone conformation —

Eight-state secondary structure (DSSP): H is the canonical α-helix, G the tighter 3₁₀-helix, I the wider π-helix; E/B are β-structure, T and S are turns and bends, and '-' is everything else. DSSP derives these from the pattern of main-chain N–H···O=C hydrogen bonds, not from the sequence.

Three-state secondary structure (P-SEA) collapses the eight DSSP classes into helix (a), strand (b), and coil (c). P-SEA assigns these from Cα geometry alone — distances and angles — without requiring backbone oxygens, so it works on any Cα trace.

φ (phi) and ψ (psi) are the two rotatable backbone dihedrals per residue: φ is the C(i-1)–N–Cα–C torsion, ψ is the N–Cα–C–N(i+1) torsion, both in degrees on (−180°, 180°]. α-helical residues cluster near (−60°, −45°); β-strand residues near (−120°, +130°). A Ramachandran plot is simply a scatter of (φ, ψ) for every residue.

— Global shape and packing —

The geometric summary reports three shape descriptors. Rg (radius of gyration) measures how spread out the Cα atoms are about their centre of mass; compact globular proteins have small Rg, elongated or unfolded ones large. Cα contacts (<8 Å, |i−j|>4) count long-range residue pairs in spatial proximity — high for tightly packed folds, near zero for rods or random coil. The bounding-box extents give the protein's footprint along x, y, z in Å.

SASA measures how much of the protein is reachable by solvent. It is computed by rolling a water-sized probe over the atomic surface and summing the exposed area (Å²). Per-residue SASA distinguishes core (buried, low SASA) from surface (exposed, high SASA) residues; total SASA is a whole-molecule size measure.

Plot images: a contact map (which residues are close in 3D, as an N×N binary image), a Ramachandran scatter (backbone torsion angles, revealing secondary-structure composition at a glance), and — for AlphaFold structures — a PAE heatmap (pairwise prediction confidence).

— Structural neighborhood —

A 3Di character summarizes, for each residue, the relative orientation of the Cα frame of its nearest spatial neighbor. Because it encodes fold topology rather than chemistry, 3Di alignments detect remote structural similarity that sequence alignment misses.

The Foldseek neighbor list gives the closest experimentally determined structures in the PDB, ranked by structural alignment. TM-score near 1 means near-identical fold; near 0.3 means only rough topology match. This is how one finds what a novel AlphaFold prediction most resembles in the solved-structure universe.

— Confidence and disorder —

For AlphaFold models, the B-factor field carries pLDDT — the model's own estimate of local accuracy on a 0–100 scale. Regions with pLDDT<50 should be treated as essentially unmodeled; they ofte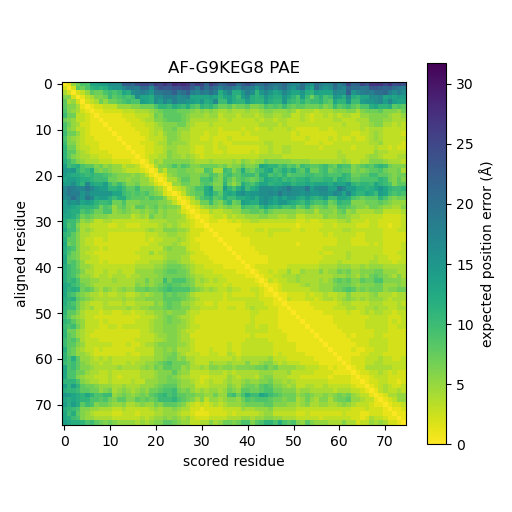n correspond to intrinsically disordered segments.

Crystallographic B-factors measure how much each atom's electron density is smeared out, in Å². They rise in mobile loops and surface residues and fall in the buried interior. In AlphaFold models this column is repurposed to hold pLDDT instead.

Predicted Aligned Error (PAE) is an AlphaFold confidence matrix: entry (i, j) is the expected error in the position of residue j, in ångströms, when the prediction is superimposed on the true structure at residue i. Low PAE within a block of residues means that block is internally rigid and well-predicted; high PAE between two blocks means their relative placement is uncertain even if each block individually is confident.